Protein AF-A0A4R4MM93-F1 (afdb_monomer_lite)

pLDDT: mean 83.3, std 15.57, range [36.25, 95.25]

Radius of gyration: 18.9 Å; chains: 1; bounding box: 30×43×62 Å

Sequence (108 aa):
MLFRREVLEGIAEGRIDRVFRVWAKPPVRAGSTQRTWAGIIVIDSVTSVTPEEITEEDAHRSGFKNREALLTALSKSTKQGGYHRVLVGQHCPRSTTEHDLPRTPTQL

Structure (mmCIF, N/CA/C/O backbone):
data_AF-A0A4R4MM93-F1
#
_entry.id   AF-A0A4R4MM93-F1
#
loop_
_atom_site.group_PDB
_atom_site.id
_atom_site.type_symbol
_atom_site.label_atom_id
_atom_site.label_alt_id
_atom_site.label_comp_id
_atom_site.label_asym_id
_atom_site.label_entity_id
_atom_site.label_seq_id
_atom_site.pdbx_PDB_ins_code
_atom_site.Cartn_x
_atom_site.Cartn_y
_atom_site.Cartn_z
_atom_site.occupancy
_atom_site.B_iso_or_equiv
_atom_site.auth_seq_id
_atom_site.auth_comp_id
_atom_site.auth_asym_id
_atom_site.auth_atom_id
_atom_site.pdbx_PDB_model_num
ATOM 1 N N . MET A 1 1 ? 11.965 -4.036 -1.392 1.00 69.50 1 MET A N 1
ATOM 2 C CA . MET A 1 1 ? 11.024 -3.827 -0.271 1.00 69.50 1 MET A CA 1
ATOM 3 C C . MET A 1 1 ? 10.895 -5.138 0.503 1.00 69.50 1 MET A C 1
ATOM 5 O O . MET A 1 1 ? 11.311 -6.164 -0.018 1.00 69.50 1 MET A O 1
ATOM 9 N N . LEU A 1 2 ? 10.418 -5.122 1.752 1.00 79.00 2 LEU A N 1
ATOM 10 C CA . LEU A 1 2 ? 10.113 -6.349 2.496 1.00 79.00 2 LEU A CA 1
ATOM 11 C C . LEU A 1 2 ? 8.598 -6.433 2.693 1.00 79.00 2 LEU A C 1
ATOM 13 O O . LEU A 1 2 ? 7.980 -5.507 3.234 1.00 79.00 2 LEU A O 1
ATOM 17 N N . PHE A 1 3 ? 8.011 -7.525 2.218 1.00 83.31 3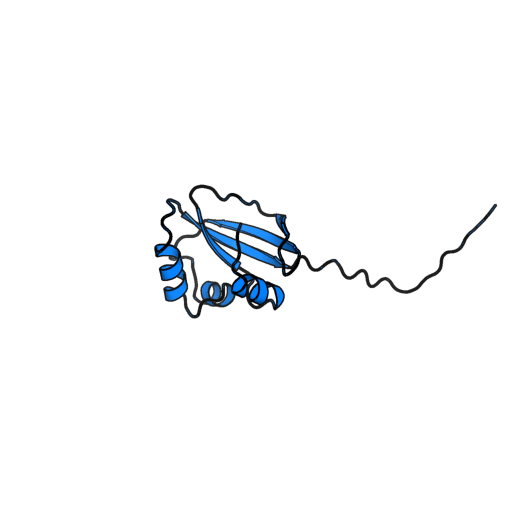 PHE A N 1
ATOM 18 C CA . PHE A 1 3 ? 6.611 -7.863 2.435 1.00 83.31 3 PHE A CA 1
ATOM 19 C C . PHE A 1 3 ? 6.519 -8.901 3.551 1.00 83.31 3 PHE A C 1
ATOM 21 O O . PHE A 1 3 ? 7.355 -9.800 3.638 1.00 83.31 3 PHE A O 1
ATOM 28 N N . ARG A 1 4 ? 5.505 -8.773 4.411 1.00 86.31 4 ARG A N 1
ATOM 29 C CA . ARG A 1 4 ? 5.171 -9.834 5.366 1.00 86.31 4 ARG A CA 1
ATOM 30 C C . ARG A 1 4 ? 4.569 -11.014 4.613 1.00 86.31 4 ARG A C 1
ATOM 32 O O . ARG A 1 4 ? 3.947 -10.821 3.571 1.00 86.31 4 ARG A O 1
ATOM 39 N N . ARG A 1 5 ? 4.714 -12.219 5.166 1.00 87.75 5 ARG A N 1
ATOM 40 C CA . ARG A 1 5 ? 4.180 -13.449 4.563 1.00 87.75 5 ARG A CA 1
ATOM 41 C C . ARG A 1 5 ? 2.673 -13.366 4.303 1.00 87.75 5 ARG A C 1
ATOM 43 O O . ARG A 1 5 ? 2.257 -13.699 3.207 1.00 87.75 5 ARG A O 1
ATOM 50 N N . GLU A 1 6 ? 1.905 -12.841 5.259 1.00 88.81 6 GLU A N 1
ATOM 51 C CA . GLU A 1 6 ? 0.450 -12.626 5.138 1.00 88.81 6 GLU A CA 1
ATOM 52 C C . GLU A 1 6 ? 0.074 -11.764 3.917 1.00 88.81 6 GLU A C 1
ATOM 54 O O . GLU A 1 6 ? -0.891 -12.045 3.215 1.00 88.81 6 GLU A O 1
ATOM 59 N N . VAL A 1 7 ? 0.884 -10.741 3.620 1.00 89.44 7 VAL A N 1
ATOM 60 C CA . VAL A 1 7 ? 0.663 -9.848 2.481 1.00 89.44 7 VAL A CA 1
ATOM 61 C C . VAL A 1 7 ? 1.006 -10.570 1.184 1.00 89.44 7 VAL A C 1
ATOM 63 O O . VAL A 1 7 ? 0.270 -10.462 0.216 1.00 89.44 7 VAL A O 1
ATOM 66 N N . LEU A 1 8 ? 2.104 -11.330 1.163 1.00 89.62 8 LEU A N 1
ATOM 67 C CA . LEU A 1 8 ? 2.506 -12.112 -0.008 1.00 89.62 8 LEU A CA 1
ATOM 68 C C . LEU A 1 8 ? 1.470 -13.176 -0.377 1.00 89.62 8 LEU A C 1
ATOM 70 O O . LEU A 1 8 ? 1.186 -13.351 -1.555 1.00 89.62 8 LEU A O 1
ATOM 74 N N . GLU A 1 9 ? 0.905 -13.851 0.620 1.00 90.00 9 GLU A N 1
ATOM 75 C CA . GLU A 1 9 ? -0.161 -14.838 0.438 1.00 90.00 9 GLU A CA 1
ATOM 76 C C . GLU A 1 9 ? -1.433 -14.176 -0.106 1.00 90.00 9 GLU A C 1
ATOM 78 O O . GLU A 1 9 ? -1.945 -14.588 -1.143 1.00 90.00 9 GLU A O 1
ATOM 83 N N . GLY A 1 10 ? -1.850 -13.047 0.481 1.00 90.69 10 GLY A N 1
ATOM 84 C CA . GLY A 1 10 ? -2.980 -12.275 -0.037 1.00 90.69 10 GLY A CA 1
ATOM 85 C C . GLY A 1 10 ? -2.771 -11.754 -1.464 1.00 90.69 10 GLY A C 1
ATOM 86 O O . GLY A 1 10 ? -3.731 -11.703 -2.229 1.00 90.69 10 GLY A O 1
ATOM 87 N N . ILE A 1 11 ? -1.539 -11.398 -1.851 1.00 90.44 11 ILE A N 1
ATOM 88 C CA . ILE A 1 11 ? -1.213 -11.020 -3.238 1.00 90.44 11 ILE A CA 1
ATOM 89 C C . ILE A 1 11 ? -1.281 -12.246 -4.159 1.00 90.44 11 ILE A C 1
ATOM 91 O O . ILE A 1 11 ? -1.805 -12.144 -5.265 1.00 90.44 11 ILE A O 1
ATOM 95 N N . ALA A 1 12 ? -0.775 -13.404 -3.722 1.00 87.94 12 ALA A N 1
ATOM 96 C CA . ALA A 1 12 ? -0.833 -14.647 -4.493 1.00 87.94 12 ALA A CA 1
ATOM 97 C C . ALA A 1 12 ? -2.278 -15.121 -4.732 1.00 87.94 12 ALA A C 1
ATOM 99 O O . ALA A 1 12 ? -2.597 -15.592 -5.818 1.00 87.94 12 ALA A O 1
ATOM 100 N N . GLU A 1 13 ? -3.163 -14.931 -3.753 1.00 88.69 13 GLU A N 1
ATOM 101 C CA . GLU A 1 13 ? -4.600 -15.212 -3.869 1.00 88.69 13 GLU A CA 1
ATOM 102 C C . GLU A 1 13 ? -5.387 -14.123 -4.623 1.00 88.69 13 GLU A C 1
ATOM 104 O O . GLU A 1 13 ? -6.586 -14.274 -4.846 1.00 88.69 13 GLU A O 1
ATOM 109 N N . GLY A 1 14 ? -4.759 -12.994 -4.976 1.00 89.00 14 GLY A N 1
ATOM 110 C CA . GLY A 1 14 ? -5.434 -11.853 -5.607 1.00 89.00 14 GLY A CA 1
ATOM 111 C C . GLY A 1 14 ? -6.357 -11.058 -4.670 1.00 89.00 14 GLY A C 1
ATOM 112 O O . GLY A 1 14 ? -7.103 -10.188 -5.119 1.00 89.00 14 GLY A O 1
ATOM 113 N N . ARG A 1 15 ? -6.307 -11.327 -3.359 1.00 90.38 15 ARG A N 1
ATOM 114 C CA . ARG A 1 15 ? -7.028 -10.559 -2.329 1.00 90.38 15 ARG A CA 1
ATOM 115 C C . ARG A 1 15 ? -6.397 -9.184 -2.101 1.00 90.38 15 ARG A C 1
ATOM 117 O O . ARG A 1 15 ? -7.110 -8.238 -1.774 1.00 90.38 15 ARG A O 1
ATOM 124 N N . ILE A 1 16 ? -5.077 -9.084 -2.269 1.00 94.06 16 ILE A N 1
ATOM 125 C CA . ILE A 1 16 ? -4.301 -7.854 -2.093 1.00 94.06 16 ILE A CA 1
ATOM 126 C C . ILE A 1 16 ? -3.686 -7.432 -3.429 1.00 94.06 16 ILE A C 1
ATOM 128 O O . ILE A 1 16 ? -2.847 -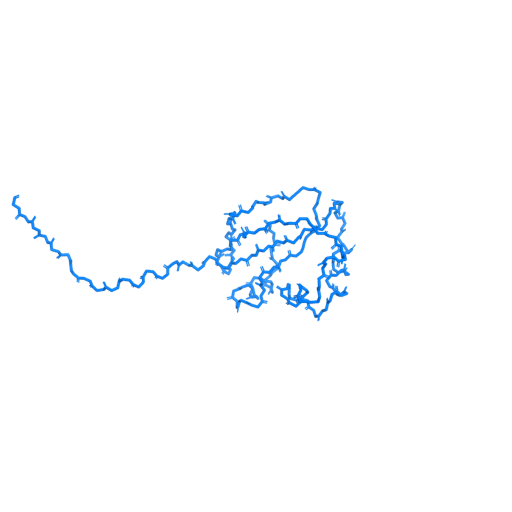8.143 -3.972 1.00 94.06 16 ILE A O 1
ATOM 132 N N . ASP A 1 17 ? -4.054 -6.248 -3.917 1.00 94.12 17 ASP A N 1
ATOM 133 C CA . ASP A 1 17 ? -3.484 -5.640 -5.134 1.00 94.12 17 ASP A CA 1
ATOM 134 C C . ASP A 1 17 ? -2.706 -4.348 -4.854 1.00 94.12 17 ASP A C 1
ATOM 13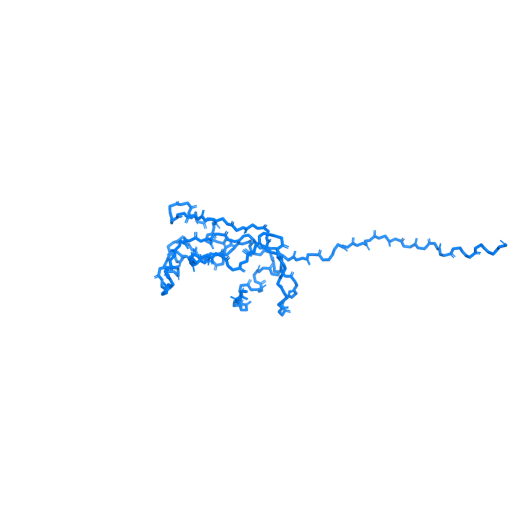6 O O . ASP A 1 17 ? -2.040 -3.804 -5.732 1.00 94.12 17 ASP A O 1
ATOM 140 N N . ARG A 1 18 ? -2.761 -3.835 -3.622 1.00 94.75 18 ARG A N 1
ATOM 141 C CA . ARG A 1 18 ? -2.117 -2.570 -3.267 1.00 94.75 18 ARG A CA 1
ATOM 142 C C . ARG A 1 18 ? -1.552 -2.586 -1.863 1.00 94.75 18 ARG A C 1
ATOM 144 O O . ARG A 1 18 ? -2.082 -3.223 -0.960 1.00 94.75 18 ARG A O 1
ATOM 151 N N . VAL A 1 19 ? -0.470 -1.847 -1.657 1.00 93.94 19 VAL A N 1
ATOM 152 C CA . VAL A 1 19 ? 0.152 -1.675 -0.343 1.00 93.94 19 VAL A CA 1
ATOM 153 C C . VAL A 1 19 ? 0.480 -0.216 -0.081 1.00 93.94 19 VAL A C 1
ATOM 155 O O . V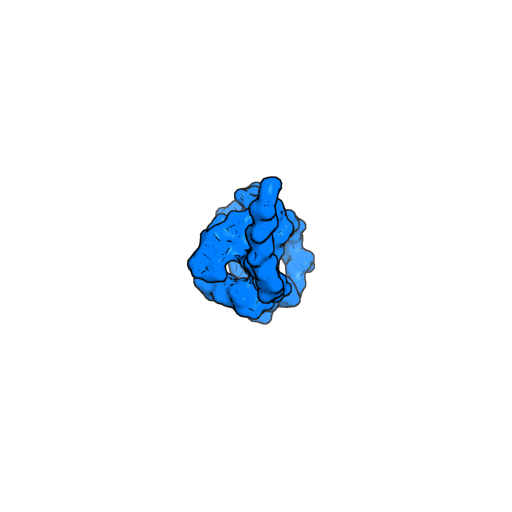AL A 1 19 ? 0.855 0.527 -0.984 1.00 93.94 19 VAL A O 1
ATOM 158 N N . PHE A 1 20 ? 0.399 0.175 1.188 1.00 93.25 20 PHE A N 1
ATOM 159 C CA . PHE A 1 20 ? 0.736 1.522 1.626 1.00 93.25 20 PHE A CA 1
ATOM 160 C C . PHE A 1 20 ? 2.043 1.534 2.416 1.00 93.25 20 PHE A C 1
ATOM 162 O O . PHE A 1 20 ? 2.326 0.647 3.240 1.00 93.25 20 PHE A O 1
ATOM 169 N N . ARG A 1 21 ? 2.871 2.545 2.149 1.00 91.31 21 ARG A N 1
ATOM 170 C CA . ARG A 1 21 ? 4.157 2.762 2.819 1.00 91.31 21 ARG A CA 1
ATOM 171 C C . ARG A 1 21 ? 4.427 4.245 3.023 1.00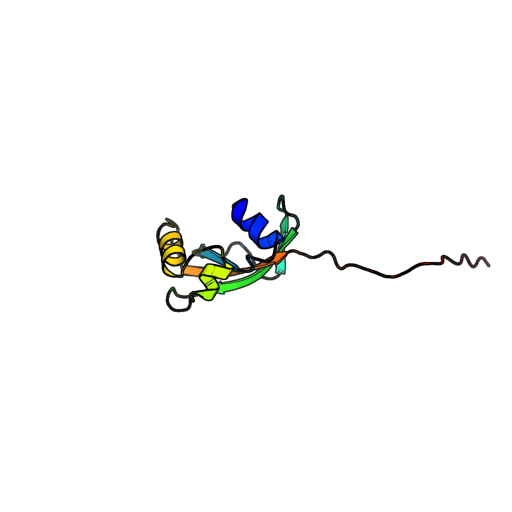 91.31 21 ARG A C 1
ATOM 173 O O . ARG A 1 21 ? 4.020 5.073 2.219 1.00 91.31 21 ARG A O 1
ATOM 180 N N . VAL A 1 22 ? 5.167 4.552 4.085 1.00 91.81 22 VAL A N 1
ATOM 181 C CA . VAL A 1 22 ? 5.670 5.900 4.363 1.00 91.81 22 VAL A CA 1
ATOM 182 C C . VAL A 1 22 ? 7.112 5.998 3.880 1.00 91.81 22 VAL A C 1
ATOM 184 O O . VAL A 1 22 ? 7.976 5.243 4.345 1.00 91.81 22 VAL A O 1
ATOM 187 N N . TRP A 1 23 ? 7.372 6.912 2.943 1.00 91.81 23 TRP A N 1
ATOM 188 C CA . TRP A 1 23 ? 8.698 7.145 2.367 1.00 91.81 23 TRP A CA 1
ATOM 189 C C . TRP A 1 23 ? 8.952 8.630 2.102 1.00 91.81 23 TRP A C 1
ATOM 191 O O . TRP A 1 23 ? 8.107 9.325 1.541 1.00 91.81 23 TRP A O 1
ATOM 201 N N . ALA A 1 24 ? 10.167 9.092 2.414 1.00 88.00 24 ALA 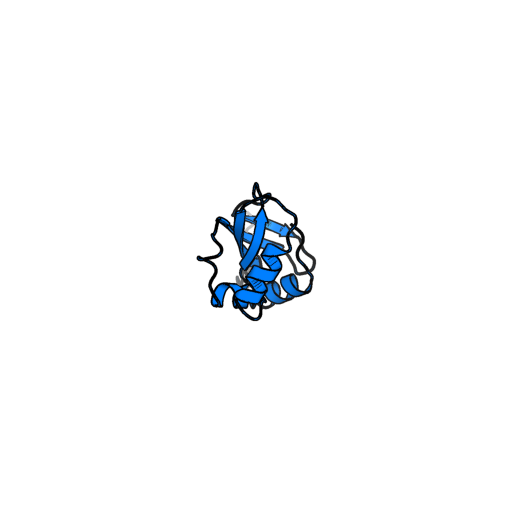A N 1
ATOM 202 C CA . ALA A 1 24 ? 10.671 10.377 1.924 1.00 88.00 24 ALA A CA 1
ATOM 203 C C . ALA A 1 24 ? 10.932 10.330 0.409 1.00 88.00 24 ALA A C 1
ATOM 205 O O . ALA A 1 24 ? 10.545 11.230 -0.327 1.00 88.00 24 ALA A O 1
ATOM 206 N N . LYS A 1 25 ? 11.557 9.245 -0.063 1.00 86.62 25 LYS A N 1
ATOM 207 C CA . LYS A 1 25 ? 11.789 8.967 -1.483 1.00 86.62 25 LYS A CA 1
ATOM 208 C C . LYS A 1 25 ? 11.506 7.487 -1.751 1.00 86.62 25 LYS A C 1
ATOM 210 O O . LYS A 1 25 ? 12.118 6.648 -1.084 1.00 86.62 25 LYS A O 1
ATOM 215 N N . PRO A 1 26 ? 10.595 7.141 -2.678 1.00 86.88 26 PRO A N 1
ATOM 216 C CA . PRO A 1 26 ? 10.272 5.749 -2.961 1.00 86.88 26 PRO A CA 1
ATOM 217 C C . PRO A 1 26 ? 11.511 5.016 -3.509 1.00 86.88 26 PRO A C 1
ATOM 219 O O . PRO A 1 26 ? 12.106 5.473 -4.488 1.00 86.88 26 PRO A O 1
ATOM 222 N N . PRO A 1 27 ? 11.925 3.886 -2.901 1.00 85.56 27 PRO A N 1
ATOM 223 C CA . PRO A 1 27 ? 13.092 3.117 -3.339 1.00 85.56 27 PRO A CA 1
ATOM 224 C C . PRO A 1 27 ? 12.788 2.184 -4.522 1.00 85.56 27 PRO A C 1
ATOM 226 O O . PRO A 1 27 ? 13.671 1.468 -4.983 1.00 85.56 27 PRO A O 1
ATOM 229 N N . VAL A 1 28 ? 11.536 2.146 -4.978 1.00 87.50 28 VAL A N 1
ATOM 230 C CA . VAL A 1 28 ? 11.054 1.309 -6.081 1.00 87.50 28 VAL A CA 1
ATOM 231 C C . VAL A 1 28 ? 10.452 2.190 -7.169 1.00 87.50 28 VAL A C 1
ATOM 233 O O . VAL A 1 28 ? 9.994 3.301 -6.897 1.00 87.50 28 VAL A O 1
ATOM 236 N N . ARG A 1 29 ? 10.460 1.693 -8.406 1.00 87.38 29 ARG A N 1
ATOM 237 C CA . ARG A 1 29 ? 9.849 2.347 -9.567 1.00 87.38 29 ARG A CA 1
ATOM 238 C C . ARG A 1 29 ? 8.723 1.472 -10.114 1.00 87.38 29 ARG A C 1
ATOM 240 O O . ARG A 1 29 ? 8.774 0.251 -9.967 1.00 87.38 29 ARG A O 1
ATOM 247 N N . ALA A 1 30 ? 7.750 2.098 -10.768 1.00 90.31 30 ALA A N 1
ATOM 248 C CA . ALA A 1 30 ? 6.782 1.394 -11.606 1.00 90.31 30 ALA A CA 1
ATOM 249 C C . ALA A 1 30 ? 7.507 0.484 -12.618 1.00 90.31 30 ALA A C 1
ATOM 251 O O . ALA A 1 30 ? 8.596 0.821 -13.089 1.00 90.31 30 ALA A O 1
ATOM 252 N N . GLY A 1 31 ? 6.944 -0.692 -12.885 1.00 87.69 31 GLY A N 1
ATOM 253 C CA . GLY A 1 31 ? 7.527 -1.740 -13.727 1.00 87.69 31 GLY A CA 1
ATOM 254 C C . GLY A 1 31 ? 8.657 -2.551 -13.080 1.00 87.69 31 GLY A C 1
ATOM 255 O O . GLY A 1 31 ? 9.156 -3.496 -13.687 1.00 87.69 31 GLY A O 1
ATOM 256 N N . SER A 1 32 ? 9.081 -2.227 -11.854 1.00 89.31 32 SER A N 1
ATOM 257 C CA . SER A 1 32 ? 10.111 -3.014 -11.165 1.00 89.31 32 SER A CA 1
ATOM 258 C C . SER A 1 32 ? 9.549 -4.349 -10.683 1.00 89.31 32 SER A C 1
ATOM 260 O O . SER A 1 32 ? 8.421 -4.417 -10.201 1.00 89.31 32 SER A O 1
ATOM 262 N N . THR A 1 33 ? 10.362 -5.402 -10.715 1.00 89.81 33 THR A N 1
ATOM 263 C CA . THR A 1 33 ? 9.982 -6.719 -10.188 1.00 89.81 33 THR A CA 1
ATOM 264 C C . THR A 1 33 ? 10.728 -7.054 -8.907 1.00 89.81 33 THR A C 1
ATOM 266 O O . THR A 1 33 ? 11.909 -6.739 -8.755 1.00 89.81 33 THR A O 1
ATOM 269 N N . GLN A 1 34 ? 10.067 -7.763 -7.998 1.00 86.44 34 GLN A N 1
ATOM 270 C CA . GLN A 1 34 ? 10.652 -8.257 -6.764 1.00 86.44 34 GLN A CA 1
ATOM 271 C C . GLN A 1 34 ? 10.437 -9.766 -6.649 1.00 86.44 34 GLN A C 1
ATOM 273 O O . GLN A 1 34 ? 9.307 -10.248 -6.620 1.00 86.44 34 GLN A O 1
ATOM 278 N N . ARG A 1 35 ? 11.539 -10.517 -6.551 1.00 87.88 35 ARG A N 1
ATOM 279 C CA . ARG A 1 35 ? 11.496 -11.954 -6.277 1.00 87.88 35 ARG A CA 1
ATOM 280 C C . ARG A 1 35 ? 11.200 -12.178 -4.799 1.00 87.88 35 ARG A C 1
ATOM 282 O O . ARG A 1 35 ? 11.890 -11.642 -3.933 1.00 87.88 35 ARG A O 1
ATOM 289 N N . THR A 1 36 ? 10.169 -12.959 -4.525 1.00 86.19 36 THR A N 1
ATOM 290 C CA . THR A 1 36 ? 9.724 -13.311 -3.176 1.00 86.19 36 THR A CA 1
ATOM 291 C C . THR A 1 36 ? 9.511 -14.818 -3.082 1.00 86.19 36 THR A C 1
ATOM 293 O O . THR A 1 36 ? 9.603 -15.526 -4.085 1.00 86.19 36 THR A O 1
ATOM 296 N N . TRP A 1 37 ? 9.234 -15.322 -1.879 1.00 82.62 37 TRP A N 1
ATOM 297 C CA . TRP A 1 37 ? 8.926 -16.743 -1.698 1.00 82.62 37 TRP A CA 1
ATOM 298 C C . TRP A 1 37 ? 7.646 -17.151 -2.452 1.00 82.62 37 TRP A C 1
ATOM 300 O O . TRP A 1 37 ? 7.582 -18.247 -2.991 1.00 82.62 37 TRP A O 1
ATOM 310 N N . ALA A 1 38 ? 6.671 -16.240 -2.543 1.00 80.94 38 ALA A N 1
ATOM 311 C CA . ALA A 1 38 ? 5.391 -16.445 -3.217 1.00 80.94 38 ALA A CA 1
ATOM 312 C C . ALA A 1 38 ? 5.465 -16.203 -4.738 1.00 80.94 38 ALA A C 1
ATOM 314 O O . ALA A 1 38 ? 4.440 -16.023 -5.378 1.00 80.94 38 ALA A O 1
ATOM 315 N N . GLY A 1 39 ? 6.670 -16.142 -5.318 1.00 86.50 39 GLY A N 1
ATOM 316 C CA . GLY A 1 39 ? 6.880 -15.865 -6.739 1.00 86.50 39 GLY A CA 1
ATOM 317 C C . GLY A 1 39 ? 7.385 -14.450 -7.024 1.00 86.50 39 GLY A C 1
ATOM 318 O O . GLY A 1 39 ? 7.974 -13.778 -6.167 1.00 86.50 39 GLY A O 1
ATOM 319 N N . ILE A 1 40 ? 7.214 -14.014 -8.273 1.00 89.94 40 ILE A N 1
ATOM 320 C CA . ILE A 1 40 ? 7.659 -12.701 -8.748 1.00 89.94 40 ILE A CA 1
ATOM 321 C C . ILE A 1 40 ? 6.495 -11.721 -8.629 1.00 89.94 40 ILE A C 1
ATOM 323 O O . ILE A 1 40 ? 5.447 -11.918 -9.235 1.00 89.94 40 ILE A O 1
ATOM 327 N N . ILE A 1 41 ? 6.706 -10.643 -7.881 1.00 90.69 41 ILE A N 1
ATOM 328 C CA . ILE A 1 41 ? 5.748 -9.545 -7.750 1.00 90.69 41 ILE A CA 1
ATOM 329 C C . ILE A 1 41 ? 6.190 -8.402 -8.654 1.00 90.69 41 ILE A C 1
ATOM 331 O O . ILE A 1 41 ? 7.353 -7.995 -8.611 1.00 90.69 41 ILE A O 1
ATOM 335 N N . VAL A 1 42 ? 5.267 -7.873 -9.447 1.00 91.19 42 VAL A N 1
ATOM 336 C CA . VAL A 1 42 ? 5.460 -6.664 -10.250 1.00 91.19 42 VAL A CA 1
ATOM 337 C C . VAL A 1 42 ? 4.923 -5.475 -9.469 1.00 91.19 42 VAL A C 1
ATOM 339 O O . VAL A 1 42 ? 3.815 -5.525 -8.938 1.00 91.19 42 VAL A O 1
ATOM 342 N N . ILE A 1 43 ? 5.713 -4.410 -9.395 1.00 92.69 43 ILE A N 1
ATOM 343 C CA . ILE A 1 43 ? 5.250 -3.100 -8.952 1.00 92.69 43 ILE A CA 1
ATOM 344 C C . ILE A 1 43 ? 4.633 -2.417 -10.165 1.00 92.69 43 ILE A C 1
ATOM 346 O O . ILE A 1 43 ? 5.361 -1.997 -11.059 1.00 92.69 43 ILE A O 1
ATOM 350 N N . ASP A 1 44 ? 3.311 -2.320 -10.205 1.00 92.06 44 ASP A N 1
ATOM 351 C CA . ASP A 1 44 ? 2.601 -1.680 -11.310 1.00 92.06 44 ASP A CA 1
ATOM 352 C C . ASP A 1 44 ? 2.810 -0.162 -11.261 1.00 92.06 44 ASP A C 1
ATOM 354 O O . ASP A 1 44 ? 3.376 0.427 -12.179 1.00 92.06 44 ASP A O 1
ATOM 358 N N . SER A 1 45 ? 2.476 0.450 -10.124 1.00 93.31 45 SER A N 1
ATOM 359 C CA . SER A 1 45 ? 2.493 1.902 -9.958 1.00 93.31 45 SER A CA 1
ATOM 360 C C . SER A 1 45 ? 2.911 2.304 -8.546 1.00 93.31 45 SER A C 1
ATOM 362 O O . SER A 1 45 ? 2.682 1.576 -7.581 1.00 93.31 45 SER A O 1
ATOM 364 N N . VAL A 1 46 ? 3.519 3.486 -8.415 1.00 94.38 46 VAL A N 1
ATOM 365 C CA . VAL A 1 46 ? 3.875 4.110 -7.131 1.00 94.38 46 VAL A CA 1
ATOM 366 C C . VAL A 1 46 ? 3.361 5.543 -7.152 1.00 94.38 46 VAL A C 1
ATOM 368 O O . VAL A 1 46 ? 3.858 6.361 -7.925 1.00 94.38 46 VAL A O 1
ATOM 371 N N . THR A 1 47 ? 2.384 5.846 -6.303 1.00 93.62 47 THR A N 1
ATOM 372 C CA . THR A 1 47 ? 1.700 7.144 -6.276 1.00 93.62 47 THR A CA 1
ATOM 373 C C . THR A 1 47 ? 1.728 7.721 -4.869 1.00 93.62 47 THR A C 1
ATOM 375 O O . THR A 1 47 ? 1.357 7.041 -3.912 1.00 93.62 47 THR A O 1
ATOM 378 N N . SER A 1 48 ? 2.151 8.978 -4.739 1.00 93.69 48 SER A N 1
ATOM 379 C CA . SER A 1 48 ? 2.025 9.737 -3.492 1.00 93.69 48 SER A CA 1
ATOM 380 C C . SER A 1 48 ? 0.549 10.021 -3.221 1.00 93.69 48 SER A C 1
ATOM 382 O O . SER A 1 48 ? -0.144 10.474 -4.125 1.00 93.69 48 SER A O 1
ATOM 384 N N . VAL A 1 49 ? 0.084 9.773 -2.001 1.00 94.69 49 VAL A N 1
ATOM 385 C CA . VAL A 1 49 ? -1.313 9.982 -1.598 1.00 94.69 49 VAL A CA 1
ATOM 386 C C . VAL A 1 49 ? -1.382 10.702 -0.257 1.00 94.69 49 VAL A C 1
ATOM 388 O O . VAL A 1 49 ? -0.474 10.586 0.573 1.00 94.69 49 VAL A O 1
ATOM 391 N N . THR A 1 50 ? -2.464 11.435 -0.021 1.00 92.06 50 THR A N 1
ATOM 392 C CA . THR A 1 50 ? -2.784 11.973 1.310 1.00 92.06 50 THR A CA 1
ATOM 393 C C . THR A 1 50 ? -3.645 10.973 2.096 1.00 92.06 50 THR A C 1
ATOM 395 O O . THR A 1 50 ? -4.266 10.087 1.505 1.00 92.06 50 THR A O 1
ATOM 398 N N . PRO A 1 51 ? -3.720 11.061 3.439 1.00 89.31 51 PRO A N 1
ATOM 399 C CA . PRO A 1 51 ? -4.604 10.192 4.225 1.00 89.31 51 PRO A CA 1
ATOM 400 C C . PRO A 1 51 ? -6.093 10.355 3.870 1.00 89.31 51 PRO A C 1
ATOM 402 O O . PRO A 1 51 ? -6.898 9.463 4.147 1.00 89.31 51 PRO A O 1
ATOM 405 N N . GLU A 1 52 ? -6.467 11.481 3.265 1.00 91.25 52 GLU A N 1
ATOM 406 C CA . GLU A 1 52 ? -7.825 11.786 2.810 1.00 91.25 52 GLU A CA 1
ATOM 407 C C . GLU A 1 52 ? -8.198 11.008 1.545 1.00 91.25 52 GLU A C 1
ATOM 409 O O . GLU A 1 52 ? -9.337 10.574 1.415 1.00 91.25 52 GLU A O 1
ATOM 414 N N . GLU A 1 53 ? -7.224 10.755 0.668 1.00 93.19 53 GLU A N 1
ATOM 415 C CA . GLU A 1 53 ? -7.401 9.968 -0.559 1.00 93.19 53 GLU A CA 1
ATOM 416 C C . GLU A 1 53 ? -7.466 8.455 -0.311 1.00 93.19 53 GLU A C 1
ATOM 418 O O . GLU A 1 53 ? -7.860 7.696 -1.194 1.00 93.19 53 GLU A O 1
ATOM 423 N N . ILE A 1 54 ? -7.073 7.994 0.880 1.00 93.81 54 ILE A N 1
ATOM 424 C CA . ILE A 1 54 ? -7.131 6.577 1.247 1.00 93.81 54 ILE A CA 1
ATOM 425 C C . ILE A 1 54 ? -8.575 6.204 1.573 1.00 93.81 54 ILE A C 1
ATOM 427 O O . ILE A 1 54 ? -9.125 6.657 2.578 1.00 93.81 54 ILE A O 1
ATOM 431 N N . THR A 1 55 ? -9.166 5.335 0.758 1.00 94.50 55 THR A N 1
ATOM 432 C CA . THR A 1 55 ? -10.553 4.877 0.916 1.00 94.50 55 THR A CA 1
ATOM 433 C C . THR A 1 55 ? -10.671 3.616 1.786 1.00 94.50 55 THR A C 1
ATOM 435 O O . THR A 1 55 ? -9.677 2.994 2.167 1.00 94.50 55 THR A O 1
ATOM 438 N N . GLU A 1 56 ? -11.901 3.206 2.115 1.00 94.62 56 GLU A N 1
ATOM 439 C CA . GLU A 1 56 ? -12.138 1.903 2.758 1.00 94.62 56 GLU A CA 1
ATOM 440 C C . GLU A 1 56 ? -11.805 0.733 1.831 1.00 94.62 56 GLU A C 1
ATOM 442 O O . GLU A 1 56 ? -11.213 -0.252 2.274 1.00 94.62 56 GLU A O 1
ATOM 447 N N . GLU A 1 57 ? -12.102 0.854 0.534 1.00 94.00 57 GLU A N 1
ATOM 448 C CA . GLU A 1 57 ? -11.717 -0.161 -0.448 1.00 94.00 57 GLU A CA 1
ATOM 449 C C . GLU A 1 57 ? -10.198 -0.346 -0.467 1.00 94.00 57 GLU A C 1
ATOM 451 O O . GLU A 1 57 ? -9.711 -1.477 -0.471 1.00 94.00 57 GLU A O 1
ATOM 456 N N . ASP A 1 58 ? -9.442 0.753 -0.402 1.00 93.88 58 ASP A N 1
ATOM 457 C CA . ASP A 1 58 ? -7.988 0.690 -0.332 1.00 93.88 58 ASP A CA 1
ATOM 458 C C . ASP A 1 58 ? -7.490 -0.095 0.886 1.00 93.88 58 ASP A C 1
ATOM 460 O O . ASP A 1 58 ? -6.510 -0.840 0.790 1.00 93.88 58 ASP A O 1
ATOM 464 N N . ALA A 1 59 ? -8.168 0.037 2.026 1.00 93.88 59 ALA A N 1
ATOM 465 C CA . ALA A 1 59 ? -7.859 -0.738 3.217 1.00 93.88 59 ALA A CA 1
ATOM 466 C C . ALA A 1 59 ? -8.137 -2.230 3.001 1.00 93.88 59 ALA A C 1
ATOM 468 O O . ALA A 1 59 ? -7.244 -3.050 3.217 1.00 93.88 59 ALA A O 1
ATOM 469 N N . HIS A 1 60 ? -9.315 -2.584 2.488 1.00 94.06 60 HIS A N 1
ATOM 470 C CA . HIS A 1 60 ? -9.666 -3.979 2.211 1.00 94.06 60 HIS A CA 1
ATOM 471 C C . HIS A 1 60 ? -8.704 -4.632 1.213 1.00 94.06 60 HIS A C 1
ATOM 473 O O . HIS A 1 60 ? -8.160 -5.705 1.480 1.00 94.06 60 HIS A O 1
ATOM 479 N N . ARG A 1 61 ? -8.414 -3.944 0.105 1.00 93.75 61 ARG A N 1
ATOM 480 C CA . ARG A 1 61 ? -7.495 -4.389 -0.955 1.00 93.75 61 ARG A CA 1
ATOM 481 C C . ARG A 1 61 ? -6.017 -4.338 -0.563 1.00 93.75 61 ARG A C 1
ATOM 483 O O . ARG A 1 61 ? -5.170 -4.796 -1.326 1.00 93.75 61 ARG A O 1
ATOM 490 N N . SER A 1 62 ? -5.696 -3.813 0.619 1.00 93.25 62 SER A N 1
ATOM 491 C CA . SER A 1 62 ? -4.364 -3.900 1.233 1.00 93.25 62 SER A CA 1
ATOM 492 C C . SER A 1 62 ? -4.289 -4.877 2.410 1.00 93.25 62 SER A C 1
ATOM 494 O O . SER A 1 62 ? -3.235 -4.999 3.039 1.00 93.25 62 SER A O 1
ATOM 496 N N . GLY A 1 63 ? -5.375 -5.611 2.680 1.00 92.00 63 GLY A N 1
ATOM 497 C CA . GLY A 1 63 ? -5.454 -6.627 3.731 1.00 92.00 63 GLY A CA 1
ATOM 498 C C . GLY A 1 63 ? -5.851 -6.091 5.110 1.00 92.00 63 GLY A C 1
ATOM 499 O O . GLY A 1 63 ? -5.753 -6.820 6.096 1.00 92.00 63 GLY A O 1
ATOM 500 N N . PHE A 1 64 ? -6.296 -4.837 5.205 1.00 92.50 64 PHE A N 1
ATOM 501 C CA . PHE A 1 64 ? -6.806 -4.239 6.437 1.00 92.50 64 PHE A CA 1
ATOM 502 C C . PHE A 1 64 ? -8.326 -4.378 6.543 1.00 92.50 64 PHE A C 1
ATOM 504 O O . PHE A 1 64 ? -9.044 -4.471 5.551 1.00 92.50 64 PHE A O 1
ATOM 511 N N . LYS A 1 65 ? -8.831 -4.369 7.782 1.00 91.31 65 LYS A N 1
ATOM 512 C CA . LYS A 1 65 ? -10.269 -4.484 8.055 1.00 91.31 65 LYS A CA 1
ATOM 513 C C . LYS A 1 65 ? -11.047 -3.211 7.708 1.00 91.31 65 LYS A C 1
ATOM 515 O O . LYS A 1 65 ? -12.210 -3.316 7.351 1.00 91.31 65 LYS A O 1
ATOM 520 N N . ASN A 1 66 ? -10.436 -2.039 7.875 1.00 94.31 66 ASN A N 1
ATOM 521 C CA . ASN A 1 66 ? -11.048 -0.736 7.621 1.00 94.31 66 ASN A CA 1
ATOM 522 C C . ASN A 1 66 ? -9.975 0.347 7.408 1.00 94.31 66 ASN A C 1
ATOM 524 O O . ASN A 1 66 ? -8.787 0.142 7.696 1.00 94.31 66 ASN A O 1
ATOM 528 N N . ARG A 1 67 ? -10.407 1.520 6.926 1.00 94.81 67 ARG A N 1
ATOM 529 C CA . ARG A 1 67 ? -9.540 2.688 6.683 1.00 94.81 67 ARG A CA 1
ATOM 530 C C . ARG A 1 67 ? -8.767 3.117 7.930 1.00 94.81 67 ARG A C 1
ATOM 532 O O . ARG A 1 67 ? -7.576 3.406 7.844 1.00 94.81 67 ARG A O 1
ATOM 539 N N . GLU A 1 68 ? -9.413 3.123 9.092 1.00 93.88 68 GLU A N 1
ATOM 540 C CA . GLU A 1 68 ? -8.783 3.536 10.352 1.00 93.88 68 GLU A CA 1
ATOM 541 C C . GLU A 1 68 ? -7.619 2.622 10.755 1.00 93.88 68 GLU A C 1
ATOM 543 O O . GLU A 1 68 ? -6.565 3.114 11.166 1.00 93.88 68 GLU A O 1
ATOM 548 N N . ALA A 1 69 ? -7.759 1.300 10.595 1.00 93.38 69 ALA A N 1
ATOM 549 C CA . ALA A 1 69 ? -6.684 0.351 10.876 1.00 93.38 69 ALA A CA 1
ATOM 550 C C . ALA A 1 69 ? -5.482 0.563 9.947 1.00 93.38 69 ALA A C 1
ATOM 552 O O . ALA A 1 69 ? -4.338 0.496 10.403 1.00 93.38 69 ALA A O 1
ATOM 553 N N . LEU A 1 70 ? -5.734 0.865 8.669 1.00 93.19 70 LEU A N 1
ATOM 554 C CA . LEU A 1 70 ? -4.688 1.199 7.706 1.00 93.19 70 LEU A CA 1
ATOM 555 C C . LEU A 1 70 ? -3.960 2.492 8.107 1.00 93.19 70 LEU A C 1
ATOM 557 O O . LEU A 1 70 ? -2.735 2.493 8.230 1.00 93.19 70 LEU A O 1
ATOM 561 N N . LEU A 1 71 ? -4.694 3.572 8.382 1.00 91.81 71 LEU A N 1
ATOM 562 C CA . LEU A 1 71 ? -4.110 4.849 8.810 1.00 91.81 71 LEU A CA 1
ATOM 563 C C . LEU A 1 71 ? -3.326 4.712 10.122 1.00 91.81 71 LEU A C 1
ATOM 565 O O . LEU A 1 71 ? -2.214 5.223 10.229 1.00 91.81 71 LEU A O 1
ATOM 569 N N . THR A 1 72 ? -3.850 3.952 11.085 1.00 92.56 72 THR A N 1
ATOM 570 C CA . THR A 1 72 ? -3.171 3.646 12.355 1.00 92.56 72 THR A CA 1
ATOM 571 C C . THR A 1 72 ? -1.883 2.854 12.137 1.00 92.56 72 THR A C 1
ATOM 573 O O . THR A 1 72 ? -0.888 3.052 12.832 1.00 92.56 72 THR A O 1
ATOM 576 N N . ALA A 1 73 ? -1.870 1.927 11.179 1.00 90.56 73 ALA A N 1
ATOM 577 C CA . ALA A 1 73 ? -0.661 1.186 10.843 1.00 90.56 73 ALA A CA 1
ATOM 578 C C . ALA A 1 73 ? 0.391 2.080 10.172 1.00 90.56 73 ALA A C 1
ATOM 580 O O . ALA A 1 73 ? 1.587 1.902 10.413 1.00 90.56 73 ALA A O 1
ATOM 581 N N . LEU A 1 74 ? -0.041 3.050 9.361 1.00 89.62 74 LEU A N 1
ATOM 582 C CA . LEU A 1 74 ? 0.846 4.006 8.704 1.00 89.62 74 LEU A CA 1
ATOM 583 C C . LEU A 1 74 ? 1.403 5.051 9.679 1.00 89.62 74 LEU A C 1
ATOM 585 O O . LEU A 1 74 ? 2.594 5.349 9.614 1.00 89.62 74 LEU A O 1
ATOM 589 N N . SER A 1 75 ? 0.593 5.546 10.617 1.00 87.50 75 SER A N 1
ATOM 590 C CA . SER A 1 75 ? 1.015 6.534 11.621 1.00 87.50 75 SER A CA 1
ATOM 591 C C . SER A 1 75 ? 2.032 5.982 12.624 1.00 87.50 75 SER A C 1
ATOM 593 O O . SER A 1 75 ? 2.840 6.731 13.163 1.00 87.50 75 SER A O 1
ATOM 595 N N . LYS A 1 76 ? 2.070 4.657 12.823 1.00 86.75 76 LYS A N 1
ATOM 596 C CA . LYS A 1 76 ? 3.107 3.975 13.619 1.00 86.75 76 LYS A CA 1
ATOM 597 C C . LYS A 1 76 ? 4.490 3.963 12.957 1.00 86.75 76 LYS A C 1
ATOM 599 O O . LYS A 1 76 ? 5.456 3.523 13.580 1.00 86.75 76 LYS A O 1
ATOM 604 N N . SER A 1 77 ? 4.614 4.373 11.694 1.00 81.62 77 SER A N 1
ATOM 605 C CA . SER A 1 77 ? 5.903 4.365 11.007 1.00 81.62 77 SER A CA 1
ATOM 606 C C . SER A 1 77 ? 6.790 5.508 11.501 1.00 81.62 77 SER A C 1
ATOM 608 O O . SER A 1 77 ? 6.457 6.673 11.348 1.00 81.62 77 SER A O 1
ATOM 610 N N . THR A 1 78 ? 7.977 5.188 12.019 1.00 78.19 78 THR A N 1
ATOM 611 C CA . THR A 1 78 ? 8.982 6.179 12.464 1.00 78.19 78 THR A CA 1
ATOM 612 C C . THR A 1 78 ? 9.694 6.881 11.298 1.00 78.19 78 THR A C 1
ATOM 614 O O . THR A 1 78 ? 10.628 7.656 11.499 1.00 78.19 78 THR A O 1
ATOM 617 N N . LYS A 1 79 ? 9.320 6.563 10.054 1.00 77.88 79 LYS A N 1
ATOM 618 C CA . LYS A 1 79 ? 9.937 7.128 8.855 1.00 77.88 79 LYS A CA 1
ATOM 619 C C . LYS A 1 79 ? 9.341 8.493 8.557 1.00 77.88 79 LYS A C 1
ATOM 621 O O . LYS A 1 79 ? 8.130 8.642 8.479 1.00 77.88 79 LYS A O 1
ATOM 626 N N . GLN A 1 80 ? 10.216 9.455 8.303 1.00 75.44 80 GLN A N 1
ATOM 627 C CA . GLN A 1 80 ? 9.830 10.768 7.804 1.00 75.44 80 GLN A CA 1
ATOM 628 C C . GLN A 1 80 ? 9.514 10.663 6.303 1.00 75.44 80 GLN A C 1
ATOM 630 O O . GLN A 1 80 ? 10.259 10.013 5.560 1.00 75.44 80 GLN A O 1
ATOM 635 N N . GLY A 1 81 ? 8.404 11.258 5.857 1.00 84.44 81 GLY A N 1
ATOM 636 C CA . GLY A 1 81 ? 8.002 11.273 4.450 1.00 84.44 81 GLY A CA 1
ATOM 637 C C . GLY A 1 81 ? 6.492 11.262 4.221 1.00 84.44 81 GLY A C 1
ATOM 638 O O . GLY A 1 81 ? 5.710 11.336 5.163 1.00 84.44 81 GLY A O 1
ATOM 639 N N . GLY A 1 82 ? 6.102 11.167 2.949 1.00 89.94 82 GLY A N 1
ATOM 640 C CA . GLY A 1 82 ? 4.700 11.077 2.535 1.00 89.94 82 GLY A CA 1
ATOM 641 C C . GLY A 1 82 ? 4.179 9.641 2.519 1.00 89.94 82 GLY A C 1
ATOM 642 O O . GLY A 1 82 ? 4.960 8.682 2.560 1.00 89.94 82 GLY A O 1
ATOM 643 N N . TYR A 1 83 ? 2.857 9.495 2.427 1.00 93.56 83 TYR A N 1
ATOM 644 C CA . TYR A 1 83 ? 2.220 8.208 2.170 1.00 93.56 83 TYR A CA 1
ATOM 645 C C . TYR A 1 83 ? 2.277 7.898 0.677 1.00 93.56 83 TYR A C 1
ATOM 647 O O . TYR A 1 83 ? 2.042 8.760 -0.167 1.00 93.56 83 TYR A O 1
ATOM 655 N N . HIS A 1 84 ? 2.598 6.653 0.353 1.00 94.19 84 HIS A N 1
ATOM 656 C CA . HIS A 1 84 ? 2.648 6.159 -1.015 1.00 94.19 84 HIS A CA 1
ATOM 657 C C . HIS A 1 84 ? 1.764 4.930 -1.131 1.00 94.19 84 HIS A C 1
ATOM 659 O O . HIS A 1 84 ? 1.911 3.985 -0.348 1.00 94.19 84 HIS A O 1
ATOM 665 N N . ARG A 1 85 ? 0.880 4.939 -2.128 1.00 95.25 85 ARG A N 1
ATOM 666 C CA . ARG A 1 85 ? 0.142 3.772 -2.600 1.00 95.25 85 ARG A CA 1
ATOM 667 C C . ARG A 1 85 ? 0.968 3.085 -3.675 1.00 95.25 85 ARG A C 1
ATOM 669 O O . ARG A 1 85 ? 1.381 3.710 -4.650 1.00 95.25 85 ARG A O 1
ATOM 676 N N . VAL A 1 86 ? 1.207 1.797 -3.488 1.00 94.69 86 VAL A N 1
ATOM 677 C CA . VAL A 1 86 ? 1.958 0.969 -4.425 1.00 94.69 86 VAL A CA 1
ATOM 678 C C . VAL A 1 86 ? 1.036 -0.124 -4.934 1.00 94.69 86 VAL A C 1
ATOM 680 O O . VAL A 1 86 ? 0.626 -0.978 -4.149 1.00 94.69 86 VAL A O 1
ATOM 683 N N . LEU A 1 87 ? 0.713 -0.084 -6.223 1.00 94.38 87 LEU A N 1
ATOM 684 C CA . LEU A 1 87 ? -0.033 -1.152 -6.880 1.00 94.38 87 LEU A CA 1
ATOM 685 C C . LEU A 1 87 ? 0.920 -2.310 -7.171 1.00 94.38 87 LEU A C 1
ATOM 687 O O . LEU A 1 87 ? 2.041 -2.106 -7.649 1.00 94.38 87 LEU A O 1
ATOM 691 N N . VAL A 1 88 ? 0.493 -3.517 -6.826 1.00 92.31 88 VAL A N 1
ATOM 692 C CA . VAL A 1 88 ? 1.277 -4.741 -6.927 1.00 92.31 88 VAL A CA 1
ATOM 693 C C . VAL A 1 88 ? 0.446 -5.844 -7.557 1.00 92.31 88 VAL A C 1
ATOM 695 O O . VAL A 1 88 ? -0.724 -6.026 -7.244 1.00 92.31 88 VAL A O 1
ATOM 698 N N . GLY A 1 89 ? 1.081 -6.618 -8.423 1.00 88.56 89 GLY A N 1
ATOM 699 C CA . GLY A 1 89 ? 0.479 -7.798 -9.024 1.00 88.56 89 GLY A CA 1
ATOM 700 C C . GLY A 1 89 ? 1.440 -8.970 -8.972 1.00 88.56 89 GLY A C 1
ATOM 701 O O . GLY A 1 89 ? 2.659 -8.795 -8.905 1.00 88.56 89 GLY A O 1
ATOM 702 N N . GLN A 1 90 ? 0.905 -10.183 -9.024 1.00 82.75 90 GLN A N 1
ATOM 703 C CA . GLN A 1 90 ? 1.722 -11.334 -9.382 1.00 82.75 90 GLN A CA 1
ATOM 704 C C . GLN A 1 90 ? 2.130 -11.184 -10.846 1.00 82.75 90 GLN A C 1
ATOM 706 O O . GLN A 1 90 ? 1.294 -10.902 -11.706 1.00 82.75 90 GLN A O 1
ATOM 711 N N . HIS A 1 91 ? 3.409 -11.398 -11.143 1.00 77.50 91 HIS A N 1
ATOM 712 C CA . HIS A 1 91 ? 3.801 -11.683 -12.512 1.00 77.50 91 HIS A CA 1
ATOM 713 C C . HIS A 1 91 ? 3.223 -13.054 -12.845 1.00 77.50 91 HIS A C 1
ATOM 715 O O . HIS A 1 91 ? 3.845 -14.078 -12.566 1.00 77.50 91 HIS A O 1
ATOM 721 N N . CYS A 1 92 ? 2.019 -13.078 -13.408 1.00 54.88 92 CYS A N 1
ATOM 722 C CA . CYS A 1 92 ? 1.513 -14.281 -14.036 1.00 54.88 92 CYS A CA 1
ATOM 723 C C . CYS A 1 92 ? 2.469 -14.566 -15.205 1.00 54.88 92 CYS A C 1
ATOM 725 O O . CYS A 1 92 ? 2.539 -13.742 -16.125 1.00 54.88 92 CYS A O 1
ATOM 727 N N . PRO A 1 93 ? 3.292 -15.634 -15.174 1.00 48.91 93 PRO A N 1
ATOM 728 C CA . PRO A 1 93 ? 4.055 -15.991 -16.353 1.00 48.91 93 PRO A CA 1
ATOM 729 C C . PRO A 1 93 ? 3.018 -16.260 -17.431 1.00 48.91 93 PRO A C 1
ATOM 731 O O . PRO A 1 93 ? 2.146 -17.105 -17.243 1.00 48.91 93 PRO A O 1
ATOM 734 N N . ARG A 1 94 ? 3.067 -15.467 -18.504 1.00 42.84 94 ARG A N 1
ATOM 735 C CA . ARG A 1 94 ? 2.193 -15.599 -19.666 1.00 42.84 94 ARG A CA 1
ATOM 736 C C . ARG A 1 94 ? 2.007 -17.095 -19.941 1.00 42.84 94 ARG A C 1
ATOM 738 O O . ARG A 1 94 ? 2.981 -17.774 -20.263 1.00 42.84 94 ARG A O 1
ATOM 745 N N . SER A 1 95 ? 0.796 -17.616 -19.749 1.00 36.25 95 SER A N 1
ATOM 746 C CA . SER A 1 95 ? 0.453 -18.955 -20.206 1.00 36.25 95 SER A CA 1
ATOM 747 C C . SER A 1 95 ? 0.519 -18.905 -21.725 1.00 36.25 95 SER A C 1
ATOM 749 O O . SER A 1 95 ? -0.455 -18.547 -22.381 1.00 36.25 95 SER A O 1
ATOM 751 N N . THR A 1 96 ? 1.678 -19.214 -22.301 1.00 41.00 96 THR A N 1
ATOM 752 C CA . THR A 1 96 ? 1.732 -19.667 -23.686 1.00 41.00 96 THR A CA 1
ATOM 753 C C . THR A 1 96 ? 1.048 -21.027 -23.699 1.00 41.00 96 THR A C 1
ATOM 755 O O . THR A 1 96 ? 1.683 -22.062 -23.533 1.00 41.00 96 THR A O 1
ATOM 758 N N . THR A 1 97 ? -0.277 -21.015 -23.819 1.00 50.97 97 THR A N 1
ATOM 759 C CA . THR A 1 97 ? -1.014 -22.152 -24.364 1.00 50.97 97 THR A CA 1
ATOM 760 C C . THR A 1 97 ? -0.970 -21.988 -25.882 1.00 50.97 97 THR A C 1
ATOM 762 O O . THR A 1 97 ? -1.930 -21.540 -26.491 1.00 50.97 97 THR A O 1
ATOM 765 N N . GLU A 1 98 ? 0.185 -22.271 -26.476 1.00 45.50 98 GLU A N 1
ATOM 766 C CA . GLU A 1 98 ? 0.277 -22.730 -27.867 1.00 45.50 98 GLU A CA 1
ATOM 767 C C . GLU A 1 98 ? 0.683 -24.201 -27.738 1.00 45.50 98 GLU A C 1
ATOM 769 O O . GLU A 1 98 ? 1.802 -24.513 -27.344 1.00 45.50 98 GLU A O 1
ATOM 774 N N . HIS A 1 99 ? -0.293 -25.100 -27.601 1.00 46.03 99 HIS A N 1
ATOM 775 C CA . HIS A 1 99 ? -0.866 -25.856 -28.717 1.00 46.03 99 HIS A CA 1
ATOM 776 C C . HIS A 1 99 ? 0.225 -26.518 -29.576 1.00 46.03 99 HIS A C 1
ATOM 778 O O . HIS A 1 99 ? 0.814 -25.894 -30.447 1.00 46.03 99 HIS A O 1
ATOM 784 N N . ASP A 1 100 ? 0.518 -27.774 -29.234 1.00 43.03 100 ASP A N 1
ATOM 785 C CA . ASP A 1 100 ? 0.688 -28.898 -30.164 1.00 43.03 100 ASP A CA 1
ATOM 786 C C . ASP A 1 100 ? 1.292 -28.599 -31.566 1.00 43.03 100 ASP A C 1
ATOM 788 O O . ASP A 1 100 ? 0.583 -28.155 -32.457 1.00 43.03 100 ASP A O 1
ATOM 792 N N . LEU A 1 101 ? 2.615 -28.843 -31.694 1.00 49.47 101 LEU A N 1
ATOM 793 C CA . LEU A 1 101 ? 3.433 -29.468 -32.780 1.00 49.47 101 LEU A CA 1
ATOM 794 C C . LEU A 1 101 ? 2.999 -29.398 -34.286 1.00 49.47 101 LEU A C 1
ATOM 796 O O . LEU A 1 101 ? 1.820 -29.301 -34.583 1.00 49.47 101 LEU A O 1
ATOM 800 N N . PRO A 1 102 ? 3.915 -29.567 -35.287 1.00 54.44 102 PRO A N 1
ATOM 801 C CA . PRO A 1 102 ? 5.199 -30.266 -35.201 1.00 54.44 102 PRO A CA 1
ATOM 802 C C . PRO A 1 102 ? 6.429 -29.533 -35.757 1.00 54.44 102 PRO A C 1
ATOM 804 O O . PRO A 1 102 ? 6.381 -28.669 -36.629 1.00 54.44 102 PRO A O 1
ATOM 807 N N . ARG A 1 103 ? 7.591 -29.995 -35.284 1.00 55.34 103 ARG A N 1
ATOM 808 C CA . ARG A 1 103 ? 8.874 -29.787 -35.956 1.00 55.34 103 ARG A CA 1
ATOM 809 C C . ARG A 1 103 ? 8.847 -30.507 -37.305 1.00 55.34 103 ARG A C 1
ATOM 811 O O . ARG A 1 103 ? 8.864 -31.733 -37.332 1.00 55.34 103 ARG A O 1
ATOM 818 N N . THR A 1 104 ? 8.880 -29.769 -38.405 1.00 54.22 104 THR A N 1
ATOM 819 C CA . THR A 1 104 ? 9.345 -30.303 -39.690 1.00 54.22 104 THR A CA 1
ATOM 820 C C . THR A 1 104 ? 10.842 -30.034 -39.832 1.00 54.22 104 THR A C 1
ATOM 822 O O . THR A 1 104 ? 11.241 -28.869 -39.860 1.00 54.22 104 THR A O 1
ATOM 825 N N . PRO A 1 105 ? 11.695 -31.065 -39.941 1.00 59.34 105 PRO A N 1
ATOM 826 C CA . PRO A 1 105 ? 13.014 -30.899 -40.521 1.00 59.34 105 PRO A CA 1
ATOM 827 C C . PRO A 1 105 ? 12.865 -30.942 -42.046 1.00 59.34 105 PRO A C 1
ATOM 829 O O . PRO A 1 105 ? 12.612 -32.001 -42.615 1.00 59.34 105 PRO A O 1
ATOM 832 N N . THR A 1 106 ? 13.022 -29.805 -42.720 1.00 57.78 106 THR A N 1
ATOM 833 C CA . THR A 1 106 ? 13.265 -29.806 -44.168 1.00 57.78 106 THR A CA 1
ATOM 834 C C . THR A 1 106 ? 14.753 -29.610 -44.392 1.00 57.78 106 THR A C 1
ATOM 836 O O . THR A 1 106 ? 15.286 -28.508 -44.320 1.00 57.78 106 THR A O 1
ATOM 839 N N . GLN A 1 107 ? 15.405 -30.746 -44.599 1.00 46.19 107 GLN A N 1
ATOM 840 C CA . GLN A 1 107 ? 16.693 -30.879 -45.255 1.00 46.19 107 GLN A CA 1
ATOM 841 C C . GLN A 1 107 ? 16.511 -30.595 -46.754 1.00 46.19 107 GLN A C 1
ATOM 843 O O . GLN A 1 107 ? 15.632 -31.209 -47.363 1.00 46.19 107 GLN A O 1
ATOM 848 N N . LEU A 1 108 ? 17.343 -29.718 -47.324 1.00 52.12 108 LEU A N 1
ATOM 849 C CA . LEU A 1 108 ? 17.986 -29.854 -48.643 1.00 52.12 108 LEU A CA 1
ATOM 850 C C . LEU A 1 108 ? 19.012 -28.735 -48.841 1.00 52.12 108 LEU A C 1
ATOM 852 O O . LEU A 1 108 ? 18.643 -27.559 -48.640 1.00 52.12 108 LEU A O 1
#

Secondary structure (DSSP, 8-state):
----HHHHHHHHTTS--EEEEEESS-S--TT-EEEETTEEEEEEEEEEE-TTT--HHHHHTTT-SSHHHHHHHHHT----SEEEEEEEEE------------------

Foldseek 3Di:
DDDDPVQLVCQLVQQAFKAKAFAADDPDAAQDWDQDPSGIKGFHHKAFDALVPCAQVNQRNRVHPGSVRRVVVHVPDPHDGTMIMTGMHHPPPPPPPDDDDDDDDDDD